Protein AF-A0A4Q0QMP3-F1 (afdb_monomer)

pLDDT: mean 73.23, std 21.19, range [32.0, 97.25]

Sequence (127 aa):
MHAQAASFTETGRHPTSVLRGQPHRRGPFGIIARPKRLTRNSDIYREDEAAQYLYQVASGAVRAYNILEDGRDQNGAFYLPGDSFGLEAGDSHISSVAAAKDTEFGLGSLANGRNASSLDVPPGTPL

Mean predicted aligned error: 15.01 Å

Radius of gyration: 24.68 Å; Cα contacts (8 Å, |Δi|>4): 212; chains: 1; bounding box: 30×49×103 Å

InterPro domains:
  IPR000595 Cyclic nucleotide-binding domain [PF00027] (36-104)
  IPR000595 Cyclic nucleotide-binding domain [cd00038] (33-105)
  IPR014710 RmlC-like jelly roll fold [G3DSA:2.60.120.10] (32-107)
  IPR018490 Cyclic nucleotide-binding domain superfamily [SSF51206] (33-105)

Organism: NCBI:txid1325107

Solvent-accessible surface area (backbone atoms only — not comparable to full-atom values): 7938 Å² total; per-residue (Å²): 142,81,90,80,85,80,86,82,88,78,91,76,81,78,79,83,76,72,82,66,77,73,77,69,60,66,46,101,77,70,54,38,45,81,67,48,76,44,51,56,72,38,70,79,50,45,52,71,38,72,46,54,43,37,33,33,30,68,37,55,31,36,30,34,33,44,73,44,98,89,70,49,78,45,78,74,49,78,42,44,60,74,38,69,48,60,83,53,96,53,69,35,30,93,43,20,33,28,21,70,30,59,23,31,29,25,43,26,71,40,83,84,64,76,87,78,71,86,78,78,71,78,88,77,83,80,133

Nearest PDB structures (foldseek):
  4i2o-assembly1_B  TM=9.542E-01  e=1.367E-09  Bradyrhizobium japonicum
  7ets-assembly1_A  TM=8.467E-01  e=4.617E-05  Gardnerella vaginalis
  2h6c-assembly1_B  TM=8.133E-01  e=2.937E-04  Desulfitobacterium dehalogenans
  2h6b-assembly1_B  TM=7.900E-01  e=1.983E-04  Desulfitobacterium hafniense
  3e6d-assembly1_A  TM=7.441E-01  e=1.499E-04  Desulfitobacterium hafniense DCB-2

Structure (mmCIF, N/CA/C/O backbone):
data_AF-A0A4Q0QMP3-F1
#
_entry.i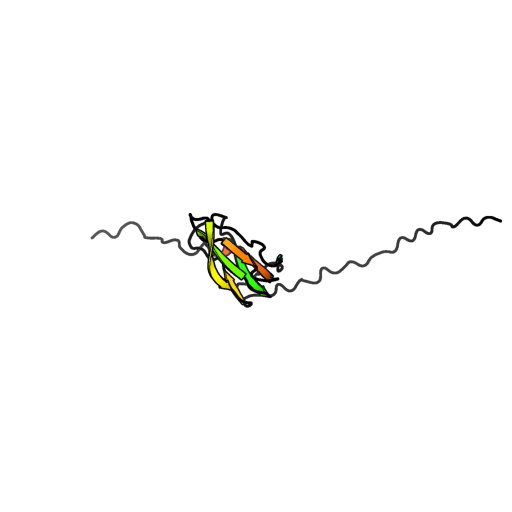d   AF-A0A4Q0QMP3-F1
#
loop_
_atom_site.group_PDB
_atom_site.id
_atom_site.type_symbol
_atom_site.label_atom_id
_atom_site.label_alt_id
_atom_site.label_comp_id
_atom_site.label_asym_id
_atom_site.label_entity_id
_atom_site.label_seq_id
_atom_site.pdbx_PDB_ins_code
_atom_site.Cartn_x
_atom_site.Cartn_y
_atom_site.Cartn_z
_atom_site.occupancy
_atom_site.B_iso_or_equiv
_atom_site.auth_seq_id
_atom_site.auth_comp_id
_atom_site.auth_asym_id
_atom_site.auth_atom_id
_atom_site.pdbx_PDB_model_num
ATOM 1 N N . MET A 1 1 ? 17.533 7.194 68.827 1.00 44.88 1 MET A N 1
ATOM 2 C CA . MET A 1 1 ? 16.272 6.982 68.087 1.00 44.88 1 MET A CA 1
ATOM 3 C C . MET A 1 1 ? 16.587 7.047 66.599 1.00 44.88 1 MET A C 1
ATOM 5 O O . MET A 1 1 ? 16.835 8.131 66.095 1.00 44.88 1 MET A O 1
ATOM 9 N N . HIS A 1 2 ? 16.692 5.901 65.929 1.00 38.38 2 HIS A N 1
ATOM 10 C CA . HIS A 1 2 ? 16.808 5.802 64.470 1.00 38.38 2 HIS A CA 1
ATOM 11 C C . HIS A 1 2 ? 16.038 4.539 64.076 1.00 38.38 2 HIS A C 1
ATOM 13 O O . HIS A 1 2 ? 16.374 3.451 64.538 1.00 38.38 2 HIS A O 1
ATOM 19 N N . ALA A 1 3 ? 14.940 4.706 63.340 1.00 38.81 3 ALA A N 1
ATOM 20 C CA . ALA A 1 3 ? 14.069 3.617 62.919 1.00 38.81 3 ALA A CA 1
ATOM 21 C C . ALA A 1 3 ? 14.635 2.971 61.648 1.00 38.81 3 ALA A C 1
ATOM 23 O O . ALA A 1 3 ? 14.908 3.660 60.667 1.00 38.81 3 ALA A O 1
ATOM 24 N N . GLN A 1 4 ? 14.807 1.652 61.682 1.00 39.44 4 GLN A N 1
ATOM 25 C CA . GLN A 1 4 ? 15.161 0.826 60.534 1.00 39.44 4 GLN A CA 1
ATOM 26 C C . GLN A 1 4 ? 13.870 0.218 59.975 1.00 39.44 4 GLN A C 1
ATOM 28 O O . GLN A 1 4 ? 13.134 -0.449 60.700 1.00 39.44 4 GLN A O 1
ATOM 33 N N . ALA A 1 5 ? 13.572 0.486 58.704 1.00 39.78 5 ALA A N 1
ATOM 34 C CA . ALA A 1 5 ? 12.452 -0.126 58.001 1.00 39.78 5 ALA A CA 1
ATOM 35 C C . ALA A 1 5 ? 12.831 -1.559 57.601 1.00 39.78 5 ALA A C 1
ATOM 37 O O . ALA A 1 5 ? 13.798 -1.771 56.869 1.00 39.78 5 ALA A O 1
ATOM 38 N N . ALA A 1 6 ? 12.083 -2.534 58.113 1.00 40.09 6 ALA A N 1
ATOM 39 C CA . ALA A 1 6 ? 12.196 -3.934 57.737 1.00 40.09 6 ALA A CA 1
ATOM 40 C C . ALA A 1 6 ? 11.494 -4.175 56.392 1.00 40.09 6 ALA A C 1
ATOM 42 O O . ALA A 1 6 ? 10.334 -3.807 56.204 1.00 40.09 6 ALA A O 1
ATOM 43 N N . SER A 1 7 ? 12.212 -4.803 55.465 1.00 36.12 7 SER A N 1
ATOM 44 C CA . SER A 1 7 ? 11.700 -5.287 54.185 1.00 36.12 7 SER A CA 1
ATOM 45 C C . SER A 1 7 ? 10.677 -6.400 54.412 1.00 36.12 7 SER A C 1
ATOM 47 O O . SER A 1 7 ? 10.986 -7.396 55.065 1.00 36.12 7 SER A O 1
ATOM 49 N N . PHE A 1 8 ? 9.477 -6.255 53.851 1.00 32.00 8 PHE A N 1
ATOM 50 C CA . PHE A 1 8 ? 8.446 -7.288 53.883 1.00 32.00 8 PHE A CA 1
ATOM 51 C C . PHE A 1 8 ? 8.415 -8.024 52.540 1.00 32.00 8 PHE A C 1
ATOM 53 O O . PHE A 1 8 ? 8.031 -7.469 51.512 1.00 32.00 8 PHE A O 1
ATOM 60 N N . THR A 1 9 ? 8.869 -9.274 52.544 1.00 40.97 9 THR A N 1
ATOM 61 C CA . THR A 1 9 ? 8.655 -10.235 51.460 1.00 40.97 9 THR A CA 1
ATOM 62 C C . THR A 1 9 ? 7.268 -10.839 51.599 1.00 40.97 9 THR A C 1
ATOM 64 O O . THR A 1 9 ? 7.039 -11.600 52.536 1.00 40.97 9 THR A O 1
ATOM 67 N N . GLU A 1 10 ? 6.378 -10.585 50.640 1.00 40.47 10 GLU A N 1
ATOM 68 C CA . GLU A 1 10 ? 5.155 -11.374 50.492 1.00 40.47 10 GLU A CA 1
ATOM 69 C C . GLU A 1 10 ? 5.062 -11.961 49.085 1.00 40.47 10 GLU A C 1
ATOM 71 O O . GLU A 1 10 ? 4.910 -11.279 48.073 1.00 40.47 10 GLU A O 1
ATOM 76 N N . THR A 1 11 ? 5.221 -13.281 49.048 1.00 47.91 11 THR A N 1
ATOM 77 C CA . THR A 1 11 ? 5.060 -14.125 47.870 1.00 47.91 11 THR A CA 1
ATOM 78 C C . THR A 1 11 ? 3.579 -14.482 47.766 1.00 47.91 11 THR A C 1
ATOM 80 O O . THR A 1 11 ? 3.113 -15.428 48.397 1.00 47.91 11 THR A O 1
ATOM 83 N N . GLY A 1 12 ? 2.825 -13.692 47.002 1.00 37.03 12 GLY A N 1
ATOM 84 C CA . GLY A 1 12 ? 1.402 -13.904 46.734 1.00 37.03 12 GLY A CA 1
ATOM 85 C C . GLY A 1 12 ? 1.177 -14.610 45.398 1.00 37.03 12 GLY A C 1
ATOM 86 O O . GLY A 1 12 ? 1.486 -14.086 44.334 1.00 37.03 12 GLY A O 1
ATOM 87 N N . ARG A 1 13 ? 0.644 -15.826 45.475 1.00 46.19 13 ARG A N 1
ATOM 88 C CA . ARG A 1 13 ? 0.285 -16.729 44.376 1.00 46.19 13 ARG A CA 1
ATOM 89 C C . ARG A 1 13 ? -0.740 -16.106 43.409 1.00 46.19 13 ARG A C 1
ATOM 91 O O . ARG A 1 13 ? -1.762 -15.620 43.865 1.00 46.19 13 ARG A O 1
ATOM 98 N N . HIS A 1 14 ? -0.458 -16.238 42.106 1.00 41.12 14 HIS A N 1
ATOM 99 C CA . HIS A 1 14 ? -1.329 -16.216 40.908 1.00 41.12 14 HIS A CA 1
ATOM 100 C C . HIS A 1 14 ? -2.469 -15.174 40.818 1.00 41.12 14 HIS A C 1
ATOM 102 O O . HIS A 1 14 ? -3.371 -15.118 41.645 1.00 41.12 14 HIS A O 1
ATOM 108 N N . PRO A 1 15 ? -2.590 -14.525 39.650 1.00 38.69 15 PRO A N 1
ATOM 109 C CA . PRO A 1 15 ? -3.565 -15.096 38.724 1.00 38.69 15 PRO A CA 1
ATOM 110 C C . PRO A 1 15 ? -2.905 -15.572 37.433 1.00 38.69 15 PRO A C 1
ATOM 112 O O . PRO A 1 15 ? -2.197 -14.842 36.743 1.00 38.69 15 PRO A O 1
ATOM 115 N N . THR A 1 16 ? -3.190 -16.825 37.089 1.00 45.47 16 THR A N 1
ATOM 116 C CA . THR A 1 16 ? -3.211 -17.314 35.715 1.00 45.47 16 THR A CA 1
ATOM 117 C C . THR A 1 16 ? -4.059 -16.347 34.896 1.00 45.47 16 THR A C 1
ATOM 119 O O . THR A 1 16 ? -5.289 -16.380 34.937 1.00 45.47 16 THR A O 1
ATOM 122 N N . SER A 1 17 ? -3.400 -15.439 34.175 1.00 40.97 17 SER A N 1
ATOM 123 C CA . SER A 1 17 ? -4.070 -14.629 33.170 1.00 40.97 17 SER A CA 1
ATOM 124 C C . SER A 1 17 ? -4.472 -15.580 32.058 1.00 40.97 17 SER A C 1
ATOM 126 O O . SER A 1 17 ? -3.664 -15.994 31.227 1.00 40.97 17 SER A O 1
ATOM 128 N N . VAL A 1 18 ? -5.724 -16.013 32.153 1.00 48.34 18 VAL A N 1
ATOM 129 C CA 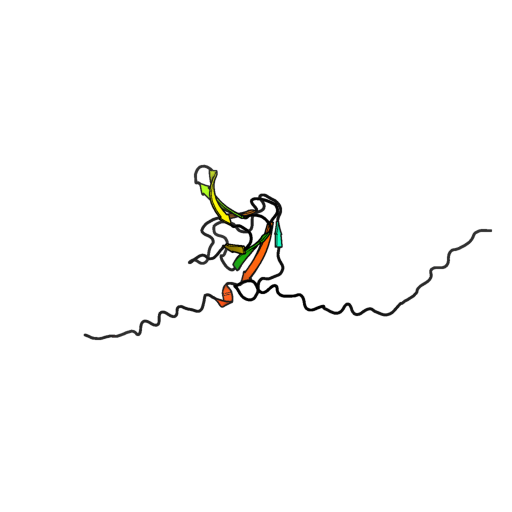. VAL A 1 18 ? -6.477 -16.732 31.142 1.00 48.34 18 VAL A CA 1
ATOM 130 C C . VAL A 1 18 ? -6.084 -16.140 29.793 1.00 48.34 18 VAL A C 1
ATOM 132 O O . VAL A 1 18 ? -6.340 -14.960 29.539 1.00 48.34 18 VAL A O 1
ATOM 135 N N . LEU A 1 19 ? -5.438 -16.950 28.947 1.00 46.06 19 LEU A N 1
ATOM 136 C CA . LEU A 1 19 ? -5.295 -16.703 27.516 1.00 46.06 19 LEU A CA 1
ATOM 137 C C . LEU A 1 19 ? -6.712 -16.656 26.946 1.00 46.06 19 LEU A C 1
ATOM 139 O O . LEU A 1 19 ? -7.253 -17.63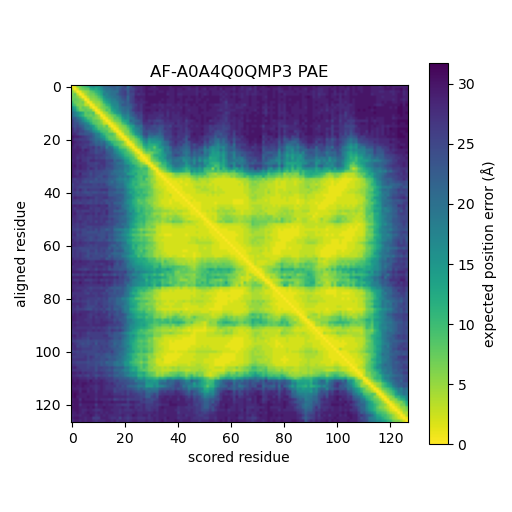2 26.434 1.00 46.06 19 LEU A O 1
ATOM 143 N N . ARG A 1 20 ? -7.349 -15.502 27.141 1.00 41.56 20 ARG A N 1
ATOM 144 C CA . ARG A 1 20 ? -8.633 -15.131 26.588 1.00 41.56 20 ARG A CA 1
ATOM 145 C C . ARG A 1 20 ? -8.439 -15.246 25.088 1.00 41.56 20 ARG A C 1
ATOM 147 O O . ARG A 1 20 ? -7.651 -14.485 24.523 1.00 41.56 20 ARG A O 1
ATOM 154 N N . GLY A 1 21 ? -9.092 -16.251 24.502 1.00 43.09 21 GLY A N 1
ATOM 155 C CA . GLY A 1 21 ? -9.104 -16.506 23.071 1.00 43.09 21 GLY A CA 1
ATOM 156 C C . GLY A 1 21 ? -9.242 -15.179 22.352 1.00 43.09 21 GLY A C 1
ATOM 157 O O . GLY A 1 21 ? -10.252 -14.486 22.486 1.00 43.09 21 GLY A O 1
ATOM 158 N N . GLN A 1 22 ? -8.161 -14.774 21.694 1.00 52.66 22 GLN A N 1
ATOM 159 C CA . GLN A 1 22 ? -8.176 -13.556 20.915 1.00 52.66 22 GLN A CA 1
ATOM 160 C C . GLN A 1 22 ? -9.188 -13.799 19.805 1.00 52.66 22 GLN A C 1
ATOM 162 O O . GLN A 1 22 ? -9.076 -14.812 19.110 1.00 52.66 22 GLN A O 1
ATOM 167 N N . PRO A 1 23 ? -10.194 -12.930 19.644 1.00 42.59 23 PRO A N 1
ATOM 168 C CA . PRO A 1 23 ? -11.088 -13.055 18.522 1.00 42.59 23 PRO A CA 1
ATOM 169 C C . PRO A 1 23 ? -10.229 -12.799 17.289 1.00 42.59 23 PRO A C 1
ATOM 171 O O . PRO A 1 23 ? -9.846 -11.662 17.013 1.00 42.59 23 PRO A O 1
ATOM 174 N N . HIS A 1 24 ? -9.893 -13.864 16.564 1.00 47.31 24 HIS A N 1
ATOM 175 C CA . HIS A 1 24 ? -9.575 -13.757 15.154 1.00 47.31 24 HIS A CA 1
ATOM 176 C C . HIS A 1 24 ? -10.772 -13.032 14.550 1.00 47.31 24 HIS A C 1
ATOM 178 O O . HIS A 1 24 ? -11.839 -13.624 14.373 1.00 47.31 24 HIS A O 1
ATOM 184 N N . ARG A 1 25 ? -10.652 -11.715 14.348 1.00 49.09 25 ARG A N 1
ATOM 185 C CA . ARG A 1 25 ? -11.640 -10.972 13.582 1.00 49.09 25 ARG A CA 1
ATOM 186 C C . ARG A 1 25 ? -11.569 -11.581 12.192 1.00 49.09 25 ARG A C 1
ATOM 188 O O . ARG A 1 25 ? -10.634 -11.315 11.445 1.00 49.09 25 ARG A O 1
ATOM 195 N N . ARG A 1 26 ? -12.499 -12.498 11.917 1.00 50.16 26 ARG A N 1
ATOM 196 C CA . ARG A 1 26 ? -12.691 -13.140 10.621 1.00 50.16 26 ARG A CA 1
ATOM 197 C C . ARG A 1 26 ? -13.013 -12.031 9.624 1.00 50.16 26 ARG A C 1
ATOM 199 O O . ARG A 1 26 ? -14.164 -11.634 9.488 1.00 50.16 26 ARG A O 1
ATOM 206 N N . GLY A 1 27 ? -11.974 -11.486 9.001 1.00 52.66 27 GLY A N 1
ATOM 207 C CA . GLY A 1 27 ? -12.106 -10.759 7.749 1.00 52.66 27 GLY A CA 1
ATOM 208 C C . GLY A 1 27 ? -12.540 -11.725 6.640 1.00 52.66 27 GLY A C 1
ATOM 209 O O . GLY A 1 27 ? -12.530 -12.944 6.850 1.00 52.66 27 GLY A O 1
ATOM 210 N N . PRO A 1 28 ? -12.892 -11.211 5.454 1.00 50.81 28 PRO A N 1
ATOM 211 C CA . PRO A 1 28 ? -13.367 -12.012 4.321 1.00 50.81 28 PRO A CA 1
ATOM 212 C C . PRO A 1 28 ? -12.411 -13.147 3.896 1.00 50.81 28 PRO A C 1
ATOM 214 O O . PRO A 1 28 ? -12.845 -14.079 3.231 1.00 50.81 28 PRO A O 1
ATOM 217 N N . PHE A 1 29 ? -11.147 -13.128 4.345 1.00 52.72 29 PHE A N 1
ATOM 218 C CA . PHE A 1 29 ? -10.118 -14.136 4.050 1.00 52.72 29 PHE A CA 1
ATOM 219 C C . PHE A 1 29 ? -9.784 -15.092 5.213 1.00 52.72 29 PHE A C 1
ATOM 221 O O . PHE A 1 29 ? -8.737 -15.733 5.227 1.00 52.72 29 PHE A O 1
ATOM 228 N N . GLY A 1 30 ? -10.665 -15.223 6.209 1.00 57.16 30 GLY A N 1
ATOM 229 C CA . GLY A 1 30 ? -10.652 -16.346 7.158 1.00 57.16 30 GLY A CA 1
ATOM 230 C C . GLY A 1 30 ? -9.610 -16.295 8.283 1.00 57.16 30 GLY A C 1
ATOM 231 O O . GLY A 1 30 ? -9.930 -16.735 9.385 1.00 57.16 30 GLY A O 1
ATOM 232 N N . ILE A 1 31 ? -8.421 -15.715 8.083 1.00 56.47 31 ILE A N 1
ATOM 233 C CA . ILE A 1 31 ? -7.429 -15.464 9.144 1.00 56.47 31 ILE A CA 1
ATOM 234 C C . ILE A 1 31 ? -6.655 -14.189 8.805 1.00 56.47 31 ILE A C 1
ATOM 236 O O . ILE A 1 31 ? -5.677 -14.217 8.067 1.00 56.47 31 ILE A O 1
ATOM 240 N N . ILE A 1 32 ? -7.079 -13.061 9.367 1.00 63.47 32 ILE A N 1
ATOM 241 C CA . ILE A 1 32 ? -6.250 -11.859 9.377 1.00 63.47 32 ILE A CA 1
ATOM 242 C C . ILE A 1 32 ? -5.498 -11.840 10.707 1.00 63.47 32 ILE A C 1
ATOM 244 O O . ILE A 1 32 ? -6.111 -11.888 11.778 1.00 63.47 32 ILE A O 1
ATOM 248 N N . ALA A 1 33 ? -4.164 -11.850 10.633 1.00 68.75 33 ALA A N 1
ATOM 249 C CA . ALA A 1 33 ? -3.291 -11.750 11.796 1.00 68.75 33 ALA A CA 1
ATOM 250 C C . ALA A 1 33 ? -3.539 -10.437 12.558 1.00 68.75 33 ALA A C 1
ATOM 252 O O . ALA A 1 33 ? -4.267 -9.552 12.105 1.00 68.75 33 ALA A O 1
ATOM 253 N N . ARG A 1 34 ? -2.931 -10.299 13.742 1.00 76.75 34 ARG A N 1
ATOM 254 C CA . ARG A 1 34 ? -3.066 -9.085 14.557 1.00 76.75 34 ARG A CA 1
ATOM 255 C C . ARG A 1 34 ? -2.788 -7.828 13.718 1.00 76.75 34 ARG A C 1
ATOM 257 O O . ARG A 1 34 ? -1.758 -7.797 13.043 1.00 76.75 34 ARG A O 1
ATOM 264 N N . PRO A 1 35 ? -3.668 -6.811 13.765 1.00 81.75 35 PRO A N 1
ATOM 265 C CA . PRO A 1 35 ? -3.480 -5.607 12.975 1.00 81.75 35 PRO A CA 1
ATOM 266 C C . PRO A 1 35 ? -2.170 -4.915 13.367 1.00 81.75 35 PRO A C 1
ATOM 268 O O . PRO A 1 35 ? -1.886 -4.717 14.551 1.00 81.75 35 PRO A O 1
ATOM 271 N N . LYS A 1 36 ? -1.367 -4.563 12.364 1.00 92.00 36 LYS A N 1
ATOM 272 C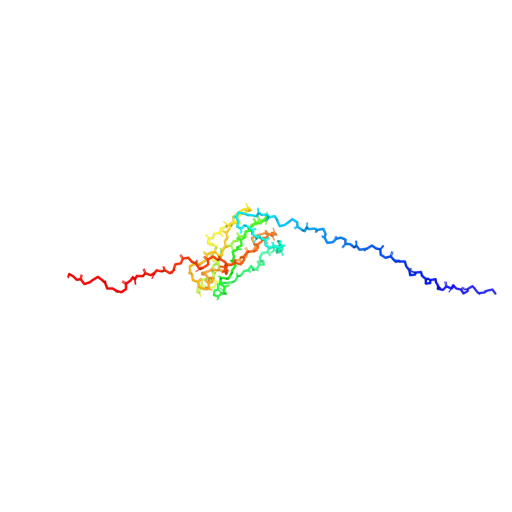 CA . LYS A 1 36 ? -0.157 -3.752 12.491 1.00 92.00 36 LYS A CA 1
ATOM 273 C C . LYS A 1 36 ? -0.538 -2.289 12.300 1.00 92.00 36 LYS A C 1
ATOM 275 O O . LYS A 1 36 ? -1.312 -1.964 11.402 1.00 92.00 36 LYS A O 1
ATOM 280 N N . ARG A 1 37 ? 0.011 -1.412 13.143 1.00 94.44 37 ARG A N 1
ATOM 281 C CA . ARG A 1 37 ? -0.185 0.040 13.068 1.00 94.44 37 ARG A CA 1
ATOM 282 C C . ARG A 1 37 ? 1.054 0.703 12.486 1.00 94.44 37 ARG A C 1
ATOM 284 O O . ARG A 1 37 ? 2.163 0.386 12.908 1.00 94.44 37 ARG A O 1
ATOM 291 N N . LEU A 1 38 ? 0.850 1.634 11.565 1.00 95.50 38 LEU A N 1
ATOM 292 C CA . LEU A 1 38 ? 1.889 2.477 10.989 1.00 95.50 38 LEU A CA 1
ATOM 293 C C . LEU A 1 38 ? 1.476 3.946 11.026 1.00 95.50 38 LEU A C 1
ATOM 295 O O . LEU A 1 38 ? 0.298 4.278 10.876 1.00 95.50 38 LEU A O 1
ATOM 299 N N . THR A 1 39 ? 2.470 4.811 11.203 1.00 97.25 39 THR A N 1
ATOM 300 C CA . THR A 1 39 ? 2.321 6.259 11.068 1.00 97.25 39 THR A CA 1
ATOM 301 C C . THR A 1 39 ? 2.279 6.664 9.600 1.00 97.25 39 THR A C 1
ATOM 303 O O . THR A 1 39 ? 2.711 5.920 8.717 1.00 97.25 39 THR A O 1
ATOM 306 N N . ARG A 1 40 ? 1.781 7.871 9.328 1.00 95.38 40 ARG A N 1
ATOM 307 C CA . ARG A 1 40 ? 1.787 8.448 7.980 1.00 95.38 40 ARG A CA 1
ATOM 308 C C . ARG A 1 40 ? 3.178 8.377 7.327 1.00 95.38 40 ARG A C 1
ATOM 310 O O . ARG A 1 40 ? 4.182 8.664 7.970 1.00 95.38 40 ARG A O 1
ATOM 317 N N . ASN A 1 41 ? 3.198 8.068 6.031 1.00 93.31 41 ASN A N 1
ATOM 318 C CA . ASN A 1 41 ? 4.369 7.915 5.163 1.00 93.31 41 ASN A CA 1
ATOM 319 C C . ASN A 1 41 ? 5.291 6.731 5.498 1.00 93.31 41 ASN A C 1
ATOM 321 O O . ASN A 1 41 ? 6.358 6.622 4.907 1.00 93.31 41 ASN A O 1
ATOM 325 N N . SER A 1 42 ? 4.909 5.839 6.415 1.00 95.75 42 SER A N 1
ATOM 326 C CA . SER A 1 42 ? 5.654 4.598 6.630 1.00 95.75 42 SER A CA 1
ATOM 327 C C . SER A 1 42 ? 5.317 3.563 5.555 1.00 95.75 42 SER A C 1
ATOM 329 O O . SER A 1 42 ? 4.138 3.320 5.280 1.00 95.75 42 SER A O 1
ATOM 331 N N . ASP A 1 43 ? 6.349 2.935 4.993 1.00 94.38 43 ASP A N 1
ATOM 332 C CA . ASP A 1 43 ? 6.208 1.849 4.023 1.00 94.38 43 ASP A CA 1
ATOM 333 C C . ASP A 1 43 ? 5.639 0.581 4.676 1.00 94.38 43 ASP A C 1
ATOM 335 O O . ASP A 1 43 ? 6.015 0.190 5.787 1.00 94.38 43 ASP A O 1
ATOM 339 N N . ILE A 1 44 ? 4.715 -0.059 3.965 1.00 93.81 44 ILE A N 1
ATOM 340 C CA . ILE A 1 44 ? 4.157 -1.374 4.286 1.00 93.81 44 ILE A CA 1
ATOM 341 C C . ILE A 1 44 ? 5.009 -2.462 3.629 1.00 93.81 44 ILE A C 1
ATOM 343 O O . ILE A 1 44 ? 5.388 -3.415 4.311 1.00 93.81 44 ILE A O 1
ATOM 347 N N . TYR A 1 45 ? 5.300 -2.284 2.341 1.00 93.38 45 TYR A N 1
ATOM 348 C CA . TYR A 1 45 ? 6.248 -3.049 1.534 1.00 93.38 45 TYR A CA 1
ATOM 349 C C . TYR A 1 45 ? 6.741 -2.167 0.384 1.00 93.38 45 TYR A C 1
ATOM 351 O O . TYR A 1 45 ? 6.110 -1.151 0.058 1.00 93.38 45 TYR A O 1
ATOM 359 N N . ARG A 1 46 ? 7.849 -2.563 -0.236 1.00 92.81 46 ARG A N 1
ATOM 360 C CA . ARG A 1 46 ? 8.404 -1.888 -1.415 1.00 92.81 46 ARG A CA 1
ATOM 361 C C . ARG A 1 46 ? 8.262 -2.716 -2.680 1.00 92.81 46 ARG A C 1
ATOM 363 O O . ARG A 1 46 ? 8.045 -3.922 -2.628 1.00 92.81 46 ARG A O 1
ATOM 370 N N . GLU A 1 47 ? 8.392 -2.030 -3.807 1.00 90.50 47 GLU A N 1
ATOM 371 C CA . GLU A 1 47 ? 8.608 -2.655 -5.107 1.00 90.50 47 GLU A CA 1
ATOM 372 C C . GLU A 1 47 ? 9.779 -3.645 -5.026 1.00 90.50 47 GLU A C 1
ATOM 374 O O . GLU A 1 47 ? 10.738 -3.423 -4.284 1.00 90.50 47 GLU A O 1
ATOM 379 N N . ASP A 1 48 ? 9.661 -4.750 -5.761 1.00 88.19 48 ASP A N 1
ATOM 380 C CA . ASP A 1 48 ? 10.618 -5.863 -5.810 1.00 88.19 48 ASP A CA 1
ATOM 381 C C . ASP A 1 48 ? 10.741 -6.692 -4.511 1.00 88.19 48 ASP A C 1
ATOM 383 O O . ASP A 1 48 ? 11.347 -7.763 -4.506 1.00 88.19 48 ASP A O 1
ATOM 387 N N . GLU A 1 49 ? 10.088 -6.295 -3.410 1.00 89.12 49 GLU A N 1
ATOM 388 C CA . GLU A 1 49 ? 9.978 -7.154 -2.225 1.00 89.12 49 GLU A CA 1
ATOM 389 C C . GLU A 1 49 ? 9.033 -8.342 -2.479 1.00 89.12 49 GLU A C 1
ATOM 391 O O . GLU A 1 49 ? 8.070 -8.262 -3.244 1.00 89.12 49 GLU A O 1
ATOM 396 N N . ALA A 1 50 ? 9.286 -9.463 -1.798 1.00 85.81 50 ALA A N 1
ATOM 397 C CA . ALA A 1 50 ? 8.546 -10.706 -2.002 1.00 85.81 50 ALA A CA 1
ATOM 398 C C . ALA A 1 50 ? 7.049 -10.587 -1.629 1.00 85.81 50 ALA A C 1
ATOM 400 O O . ALA A 1 50 ? 6.697 -10.389 -0.461 1.00 85.81 50 ALA A O 1
ATOM 401 N N . ALA A 1 51 ? 6.165 -10.837 -2.598 1.00 86.38 51 ALA A N 1
ATOM 402 C CA . ALA A 1 51 ? 4.709 -10.745 -2.486 1.00 86.38 51 ALA A CA 1
ATOM 403 C C . ALA A 1 51 ? 4.093 -11.992 -1.822 1.00 86.38 51 ALA A C 1
ATOM 405 O O . ALA A 1 51 ? 3.413 -12.812 -2.449 1.00 86.38 51 ALA A O 1
ATOM 406 N N . GLN A 1 52 ? 4.354 -12.168 -0.524 1.00 83.88 52 GLN A N 1
ATOM 407 C CA . GLN A 1 52 ? 3.976 -13.367 0.247 1.00 83.88 52 GLN A CA 1
ATOM 408 C C . GLN A 1 52 ? 2.700 -13.212 1.091 1.00 83.88 52 GLN A C 1
ATOM 410 O O . GLN A 1 52 ? 2.217 -14.190 1.677 1.00 83.88 52 GLN A O 1
ATOM 415 N N . TYR A 1 53 ? 2.150 -12.002 1.172 1.00 85.69 53 TYR A N 1
ATOM 416 C CA . TYR A 1 53 ? 1.052 -11.671 2.075 1.00 85.69 53 TYR A CA 1
ATOM 417 C C . TYR A 1 53 ? -0.044 -10.887 1.368 1.00 85.69 53 TYR A C 1
ATOM 419 O O . TYR A 1 53 ? 0.224 -10.057 0.507 1.00 85.69 53 TYR A O 1
ATOM 427 N N . LEU A 1 54 ? -1.281 -11.141 1.784 1.00 88.38 54 LEU A N 1
ATOM 428 C CA . LEU A 1 54 ? -2.448 -10.359 1.414 1.00 88.38 54 LEU A CA 1
ATOM 429 C C . LEU A 1 54 ? -2.787 -9.448 2.586 1.00 88.38 54 LEU A C 1
ATOM 431 O O . LEU A 1 54 ? -2.879 -9.901 3.731 1.00 88.38 54 LEU A O 1
ATOM 435 N N . TYR A 1 55 ? -2.960 -8.166 2.305 1.00 90.75 55 TYR A N 1
ATOM 436 C CA . TYR A 1 55 ? -3.180 -7.149 3.320 1.00 90.75 55 TYR A CA 1
ATOM 437 C C . TYR A 1 55 ? -4.615 -6.646 3.242 1.00 90.75 55 TYR A C 1
ATOM 439 O O . TYR A 1 55 ? -5.164 -6.537 2.151 1.00 90.75 55 TYR A O 1
ATOM 447 N N . GLN A 1 56 ? -5.213 -6.308 4.385 1.00 91.94 56 GLN A N 1
ATOM 448 C CA . GLN A 1 56 ? -6.509 -5.627 4.435 1.00 91.94 56 GLN A CA 1
ATOM 449 C C . GLN A 1 56 ? -6.428 -4.416 5.355 1.00 91.94 56 GLN A C 1
ATOM 451 O O . GLN A 1 56 ? -5.970 -4.526 6.496 1.00 91.94 56 GLN A O 1
ATOM 456 N N . VAL A 1 57 ? -6.905 -3.265 4.887 1.00 92.50 57 VAL A N 1
ATOM 457 C CA . VAL A 1 57 ? -6.956 -2.046 5.698 1.00 92.50 57 VAL A CA 1
ATOM 458 C C . VAL A 1 57 ? -8.042 -2.199 6.765 1.00 92.50 57 VAL A C 1
ATOM 460 O O . VAL A 1 57 ? -9.203 -2.452 6.457 1.00 92.50 57 VAL A O 1
ATOM 463 N N . ALA A 1 58 ? -7.680 -2.029 8.033 1.00 91.25 58 ALA A N 1
ATOM 464 C CA . ALA A 1 58 ? -8.612 -2.059 9.159 1.00 91.25 58 ALA A CA 1
ATOM 465 C C . ALA A 1 58 ? -9.096 -0.649 9.534 1.00 91.25 58 ALA A C 1
ATOM 467 O O . ALA A 1 58 ? -10.267 -0.453 9.853 1.00 91.25 58 ALA A O 1
ATOM 468 N N . SER A 1 59 ? -8.199 0.336 9.490 1.00 92.69 59 SER A N 1
ATOM 469 C CA . SER A 1 59 ? -8.482 1.756 9.716 1.00 92.69 59 SER A CA 1
ATOM 470 C C . SER A 1 59 ? -7.416 2.597 9.007 1.00 92.69 59 SER A C 1
ATOM 472 O O . SER A 1 59 ? -6.334 2.098 8.707 1.00 92.69 59 SER A O 1
ATOM 474 N N . GLY A 1 60 ? -7.688 3.873 8.733 1.00 95.25 60 GLY A N 1
ATOM 475 C CA . GLY A 1 60 ? -6.709 4.734 8.068 1.00 95.25 60 GLY A CA 1
ATOM 476 C C . GLY A 1 60 ? -6.916 4.840 6.558 1.00 95.25 60 GLY A C 1
ATOM 477 O O . GLY A 1 60 ? -8.054 4.959 6.102 1.00 95.25 60 GLY A O 1
ATOM 478 N N . ALA A 1 61 ? -5.813 4.918 5.813 1.00 95.94 61 ALA A N 1
ATOM 479 C CA . ALA A 1 61 ? -5.777 4.874 4.351 1.00 95.94 61 ALA A CA 1
ATOM 480 C C . ALA A 1 61 ? -4.357 4.534 3.878 1.00 95.94 61 ALA A C 1
ATOM 482 O O . ALA A 1 61 ? -3.375 5.061 4.407 1.00 95.94 61 ALA A O 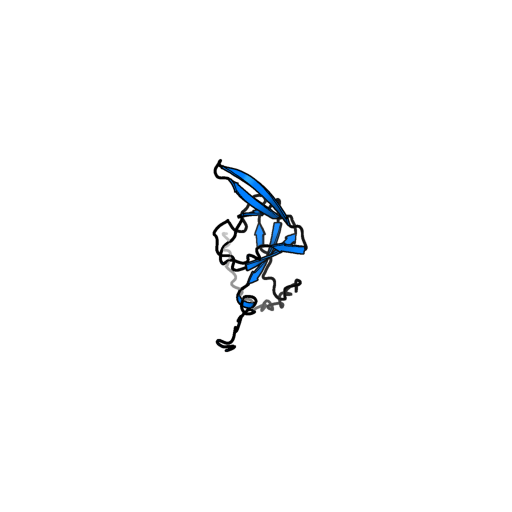1
ATOM 483 N N . VAL A 1 62 ? -4.256 3.703 2.848 1.00 95.75 62 VAL A N 1
ATOM 484 C CA . VAL A 1 62 ? -2.996 3.246 2.249 1.00 95.75 62 VAL A CA 1
ATOM 485 C C . VAL A 1 62 ? -2.899 3.763 0.816 1.00 95.75 62 VAL A C 1
ATOM 487 O O . VAL A 1 62 ? -3.927 3.936 0.166 1.00 95.75 62 VAL A O 1
ATOM 490 N N . ARG A 1 63 ? -1.685 4.019 0.317 1.00 94.94 63 ARG A N 1
ATOM 491 C CA . ARG A 1 63 ? -1.439 4.388 -1.082 1.00 94.94 63 ARG A CA 1
ATOM 492 C C . ARG A 1 63 ? -0.385 3.490 -1.721 1.00 94.94 63 ARG A C 1
ATOM 494 O O . ARG A 1 63 ? 0.648 3.243 -1.103 1.00 94.94 63 ARG A O 1
ATOM 501 N N . ALA A 1 64 ? -0.637 3.063 -2.951 1.00 94.06 64 ALA A N 1
ATOM 502 C CA . ALA A 1 64 ? 0.388 2.511 -3.826 1.00 94.06 64 ALA A CA 1
ATOM 503 C C . ALA A 1 64 ? 1.111 3.642 -4.558 1.00 94.06 64 ALA A C 1
ATOM 505 O O . ALA A 1 64 ? 0.478 4.625 -4.960 1.00 94.06 64 ALA A O 1
ATOM 506 N N . TYR A 1 65 ? 2.421 3.511 -4.718 1.00 93.19 65 TYR A N 1
ATOM 507 C CA . TYR A 1 65 ? 3.257 4.462 -5.428 1.00 93.19 65 TYR A CA 1
ATOM 508 C C . TYR A 1 65 ? 4.463 3.768 -6.064 1.00 93.19 65 TYR A C 1
ATOM 510 O O . TYR A 1 65 ? 4.980 2.794 -5.519 1.00 93.19 65 TYR A O 1
ATOM 518 N N . ASN A 1 66 ? 4.928 4.323 -7.181 1.00 90.19 66 ASN A N 1
ATOM 519 C CA . ASN A 1 66 ? 6.181 3.928 -7.822 1.00 90.19 66 ASN A CA 1
ATOM 520 C C . ASN A 1 66 ? 7.095 5.148 -7.893 1.00 90.19 66 ASN A C 1
ATOM 522 O O . ASN A 1 66 ? 6.615 6.275 -8.070 1.00 90.19 66 ASN A O 1
ATOM 526 N N . ILE A 1 67 ? 8.398 4.914 -7.764 1.00 87.00 67 ILE A N 1
ATOM 527 C CA . ILE A 1 67 ? 9.407 5.936 -8.033 1.00 87.00 67 ILE A CA 1
ATOM 528 C C . ILE A 1 67 ? 9.763 5.822 -9.511 1.00 87.00 67 ILE A C 1
ATOM 530 O O . ILE A 1 67 ? 10.198 4.771 -9.975 1.00 87.00 67 ILE A O 1
ATOM 534 N N . LEU A 1 68 ? 9.528 6.891 -10.263 1.00 82.50 68 LEU A N 1
ATOM 535 C CA . LEU A 1 68 ? 9.894 6.959 -11.673 1.00 82.50 68 LEU A CA 1
ATOM 536 C C . LEU A 1 68 ? 11.418 7.086 -11.818 1.00 82.50 68 LEU A C 1
ATOM 538 O O . LEU A 1 68 ? 12.106 7.517 -10.895 1.00 82.50 68 LEU A O 1
ATOM 542 N N . GLU A 1 69 ? 11.953 6.785 -13.003 1.00 82.44 69 GLU A N 1
ATOM 543 C CA . GLU A 1 69 ? 13.397 6.897 -13.294 1.00 82.44 69 GLU A CA 1
ATOM 544 C C . GLU A 1 69 ? 13.961 8.311 -13.054 1.00 82.44 69 GLU A C 1
ATOM 546 O O . GLU A 1 69 ? 15.150 8.483 -12.798 1.00 82.44 69 GLU A O 1
ATOM 551 N N . ASP A 1 70 ? 13.102 9.333 -13.099 1.00 86.62 70 ASP A N 1
ATOM 552 C CA . ASP A 1 70 ? 13.446 10.726 -12.802 1.00 86.62 70 ASP A CA 1
ATOM 553 C C . ASP A 1 70 ? 13.411 11.083 -11.300 1.00 86.62 70 ASP A C 1
ATOM 555 O O . ASP A 1 70 ? 13.623 12.239 -10.929 1.00 86.62 70 ASP A O 1
ATOM 559 N N . GLY A 1 71 ? 13.151 10.101 -10.433 1.00 83.75 71 GLY A N 1
ATOM 560 C CA . GLY A 1 71 ? 13.113 10.239 -8.979 1.00 83.75 71 GLY A CA 1
ATOM 561 C C . GLY A 1 71 ? 11.805 10.800 -8.419 1.00 83.75 71 GLY A C 1
ATOM 562 O O . GLY A 1 71 ? 11.739 11.090 -7.225 1.00 83.75 71 GLY A O 1
ATOM 563 N N . ARG A 1 72 ? 10.765 10.991 -9.241 1.00 86.31 72 ARG A N 1
ATOM 564 C CA . ARG A 1 72 ? 9.454 11.453 -8.765 1.00 86.31 72 ARG A CA 1
ATOM 565 C C . ARG A 1 72 ? 8.584 10.290 -8.304 1.00 86.31 72 ARG A C 1
ATOM 567 O O . ARG A 1 72 ? 8.480 9.272 -8.983 1.00 86.31 72 ARG A O 1
ATOM 574 N N . ASP A 1 73 ? 7.859 10.509 -7.213 1.00 83.62 73 ASP A N 1
ATOM 575 C CA . ASP A 1 73 ? 6.850 9.570 -6.727 1.00 83.62 73 ASP A CA 1
ATOM 576 C C . ASP A 1 73 ? 5.524 9.784 -7.466 1.00 83.62 73 ASP A C 1
ATOM 578 O O . ASP A 1 73 ? 4.918 10.861 -7.388 1.00 83.62 73 ASP A O 1
ATOM 582 N N . GLN A 1 74 ? 5.021 8.750 -8.136 1.00 84.31 74 GLN A N 1
ATOM 583 C CA . GLN A 1 74 ? 3.674 8.756 -8.700 1.00 84.31 74 GLN A CA 1
ATOM 584 C C . GLN A 1 74 ? 2.746 7.900 -7.836 1.00 84.31 74 GLN A C 1
ATOM 586 O O . GLN A 1 74 ? 2.958 6.701 -7.686 1.00 84.31 74 GLN A O 1
ATOM 591 N N . ASN A 1 75 ? 1.694 8.508 -7.274 1.00 84.00 75 ASN A N 1
ATOM 592 C CA . ASN A 1 75 ? 0.659 7.752 -6.563 1.00 84.00 75 ASN A CA 1
ATOM 593 C C . ASN A 1 75 ? -0.212 7.008 -7.586 1.00 84.00 75 ASN A C 1
ATOM 595 O O . ASN A 1 75 ? -0.811 7.646 -8.452 1.00 84.00 75 ASN A O 1
ATOM 599 N N . GLY A 1 76 ? -0.303 5.685 -7.457 1.00 81.25 76 GLY A N 1
ATOM 600 C CA . GLY A 1 76 ? -1.094 4.831 -8.343 1.00 81.25 76 GLY A CA 1
ATOM 601 C C . GLY A 1 76 ? -2.532 4.633 -7.861 1.00 81.25 76 GLY A C 1
ATOM 602 O O . GLY A 1 76 ? -3.478 4.897 -8.597 1.00 81.25 76 GLY A O 1
ATOM 603 N N . ALA A 1 77 ? -2.712 4.192 -6.614 1.00 89.81 77 ALA A N 1
ATOM 604 C CA . ALA A 1 77 ? -4.025 3.847 -6.064 1.00 89.81 77 ALA A CA 1
ATOM 605 C C . ALA A 1 77 ? -4.112 4.141 -4.562 1.00 89.81 77 ALA A C 1
ATOM 607 O O . ALA A 1 77 ? -3.094 4.172 -3.871 1.00 89.81 77 ALA A O 1
ATOM 608 N N . PHE A 1 78 ? -5.333 4.317 -4.053 1.00 94.44 78 PHE A N 1
ATOM 609 C CA . PHE A 1 78 ? -5.619 4.421 -2.622 1.00 94.44 78 PHE A CA 1
ATOM 610 C C . PHE A 1 78 ? -6.505 3.261 -2.172 1.00 94.44 78 PHE A C 1
ATOM 612 O O . PHE A 1 78 ? -7.458 2.917 -2.865 1.00 94.44 78 PHE A O 1
ATOM 619 N N . TYR A 1 79 ? -6.217 2.721 -0.989 1.00 94.44 79 TYR A N 1
ATOM 620 C CA . TYR A 1 79 ? -6.997 1.670 -0.338 1.00 94.44 79 TYR A CA 1
ATOM 621 C C . TYR A 1 79 ? -7.565 2.189 0.988 1.00 94.44 79 TYR A C 1
ATOM 623 O O . TYR A 1 79 ? -6.850 2.784 1.807 1.00 94.44 79 TYR A O 1
ATOM 631 N N . LEU A 1 80 ? -8.860 1.972 1.195 1.00 95.12 80 LEU A N 1
ATOM 632 C CA . LEU A 1 80 ? -9.652 2.422 2.336 1.00 95.12 80 LEU A CA 1
ATOM 633 C C . LEU A 1 80 ? -9.988 1.254 3.277 1.00 95.12 80 LEU A C 1
ATOM 635 O O . LEU A 1 80 ? -9.778 0.097 2.922 1.00 95.12 80 LEU A O 1
ATOM 639 N N . PRO A 1 81 ? -10.496 1.517 4.499 1.00 94.12 81 PRO A N 1
ATOM 640 C CA . PRO A 1 81 ? -10.867 0.456 5.432 1.00 94.12 81 PRO A CA 1
ATOM 641 C C . PRO A 1 81 ? -11.823 -0.572 4.810 1.00 94.12 81 PRO A C 1
ATOM 643 O O . PRO A 1 81 ? -12.900 -0.218 4.341 1.00 94.12 81 PRO A O 1
ATOM 646 N N . GLY A 1 82 ? -11.428 -1.844 4.845 1.00 88.81 82 GLY A N 1
ATOM 647 C CA . GLY A 1 82 ? -12.113 -2.959 4.189 1.00 88.81 82 GLY A CA 1
ATOM 648 C C . GLY A 1 82 ? -11.451 -3.412 2.884 1.00 88.81 82 GLY A C 1
ATOM 649 O O . GLY A 1 82 ? -11.564 -4.592 2.544 1.00 88.81 82 GLY A O 1
ATOM 650 N N . ASP A 1 83 ? -10.701 -2.541 2.209 1.00 91.56 83 ASP A N 1
ATOM 651 C CA . ASP A 1 83 ? -10.021 -2.880 0.960 1.00 91.56 83 ASP A CA 1
ATOM 652 C C . ASP A 1 83 ? -8.826 -3.795 1.209 1.00 91.56 83 ASP A C 1
ATOM 654 O O . ASP A 1 83 ? -8.145 -3.713 2.239 1.00 91.56 83 ASP A O 1
ATOM 658 N N . SER A 1 84 ? -8.577 -4.669 0.236 1.00 89.81 84 SER A N 1
ATOM 659 C CA . SER A 1 84 ? -7.456 -5.605 0.250 1.00 89.81 84 SER A CA 1
ATOM 660 C C . SER A 1 84 ? -6.446 -5.276 -0.844 1.00 89.81 84 SER A C 1
ATOM 662 O O . SER A 1 84 ? -6.834 -4.853 -1.929 1.00 89.81 84 SER A O 1
ATOM 664 N N . PHE A 1 85 ? -5.160 -5.465 -0.554 1.00 90.38 85 PHE A N 1
ATOM 665 C CA . PHE A 1 85 ? -4.050 -5.121 -1.447 1.00 90.38 85 PHE A CA 1
ATOM 666 C C . PHE A 1 85 ? -2.869 -6.093 -1.293 1.00 90.38 85 PHE A C 1
ATOM 668 O O . PHE A 1 85 ? -2.838 -6.903 -0.362 1.00 90.38 85 PHE A O 1
ATOM 675 N N . GLY A 1 86 ? -1.892 -6.009 -2.206 1.00 87.62 86 GLY A N 1
ATOM 676 C CA . GLY A 1 86 ? -0.723 -6.902 -2.252 1.00 87.62 86 GLY A CA 1
ATOM 677 C C . GLY A 1 86 ? -0.992 -8.269 -2.889 1.00 87.62 86 GLY A C 1
ATOM 678 O O . GLY A 1 86 ? -0.222 -9.202 -2.674 1.00 87.62 86 GLY A O 1
ATOM 679 N N . LEU A 1 87 ? -2.085 -8.398 -3.649 1.00 84.19 87 LEU A N 1
ATOM 680 C CA . LEU A 1 87 ? -2.347 -9.575 -4.471 1.00 84.19 87 LEU A CA 1
ATOM 681 C C . LEU A 1 87 ? -1.685 -9.381 -5.837 1.00 84.19 87 LEU A C 1
ATOM 683 O O . LEU A 1 87 ? -2.266 -8.780 -6.735 1.00 84.19 87 LEU A O 1
ATOM 687 N N . GLU A 1 88 ? -0.479 -9.914 -5.969 1.00 8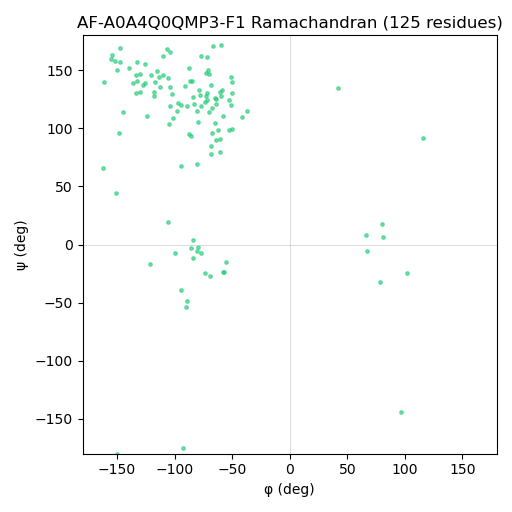1.06 88 GLU A N 1
ATOM 688 C CA . GLU A 1 88 ? 0.305 -9.845 -7.199 1.00 81.06 88 GLU A CA 1
ATOM 689 C C . GLU A 1 88 ? 0.314 -11.205 -7.901 1.00 81.06 88 GLU A C 1
ATOM 691 O O . GLU A 1 88 ? 0.362 -12.254 -7.251 1.00 8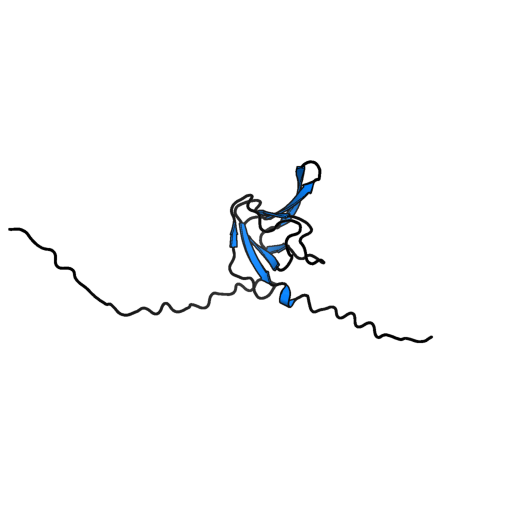1.06 88 GLU A O 1
ATOM 696 N N . ALA A 1 89 ? 0.285 -11.195 -9.236 1.00 73.31 89 ALA A N 1
ATOM 697 C CA . ALA A 1 89 ? 0.385 -12.420 -10.031 1.00 73.31 89 ALA A CA 1
ATOM 698 C C . ALA A 1 89 ? 1.788 -13.056 -9.955 1.00 73.31 89 ALA A C 1
ATOM 700 O O . ALA A 1 89 ? 1.918 -14.267 -10.113 1.00 73.31 89 ALA A O 1
ATOM 701 N N . GLY A 1 90 ? 2.821 -12.243 -9.710 1.00 78.00 90 GLY A N 1
ATOM 702 C CA . GLY A 1 90 ? 4.209 -12.681 -9.564 1.00 78.00 90 GLY A CA 1
ATOM 703 C C . GLY A 1 90 ? 4.626 -12.962 -8.117 1.00 78.00 90 GLY A C 1
ATOM 704 O O . GLY A 1 90 ? 3.824 -12.889 -7.181 1.00 78.00 90 GLY A O 1
ATOM 705 N N . ASP A 1 91 ? 5.912 -13.267 -7.949 1.00 83.62 91 ASP A N 1
ATOM 706 C CA . ASP A 1 91 ? 6.544 -13.502 -6.645 1.00 83.62 91 ASP A CA 1
ATOM 707 C C . ASP A 1 91 ? 6.982 -12.208 -5.936 1.00 83.62 91 ASP A C 1
ATOM 709 O O . ASP A 1 91 ? 7.271 -12.243 -4.739 1.00 83.62 91 ASP A O 1
ATOM 713 N N . SER A 1 92 ? 6.973 -11.070 -6.640 1.00 88.12 92 SER A N 1
ATOM 714 C CA . SER A 1 92 ? 7.425 -9.759 -6.150 1.00 88.12 92 SER A CA 1
ATOM 715 C C . SER A 1 92 ? 6.352 -8.679 -6.316 1.00 88.12 92 SER A C 1
ATOM 717 O O . SER A 1 92 ? 5.484 -8.777 -7.186 1.00 88.12 92 SER A O 1
ATOM 719 N N . HIS A 1 93 ? 6.422 -7.631 -5.495 1.00 88.69 93 HIS A N 1
ATOM 720 C CA . HIS A 1 93 ? 5.550 -6.464 -5.597 1.00 88.69 93 HIS A CA 1
ATOM 721 C C . HIS A 1 93 ? 5.900 -5.583 -6.806 1.00 88.69 93 HIS A C 1
ATOM 723 O O . HIS A 1 93 ? 7.040 -5.154 -6.952 1.00 88.69 93 HIS A O 1
ATOM 729 N N . ILE A 1 94 ? 4.902 -5.262 -7.641 1.00 88.69 94 ILE A N 1
ATOM 730 C CA . ILE A 1 94 ? 5.052 -4.374 -8.818 1.00 88.69 94 ILE A CA 1
ATOM 731 C C . ILE A 1 94 ? 5.025 -2.878 -8.467 1.00 88.69 94 ILE A C 1
ATOM 733 O O . ILE A 1 94 ? 5.124 -2.022 -9.344 1.00 88.69 94 ILE A O 1
ATOM 737 N N . SER A 1 95 ? 4.752 -2.566 -7.200 1.00 89.38 95 SER A N 1
ATOM 738 C CA . SER A 1 95 ? 4.659 -1.206 -6.686 1.00 89.38 95 SER A CA 1
ATOM 739 C C . SER A 1 95 ? 5.014 -1.163 -5.209 1.00 89.38 95 SER A C 1
ATOM 741 O O . SER A 1 95 ? 4.906 -2.168 -4.505 1.00 89.38 95 SER A O 1
ATOM 743 N N . SER A 1 96 ? 5.411 0.011 -4.728 1.00 93.56 96 SER A N 1
ATOM 744 C CA . SER A 1 96 ? 5.586 0.251 -3.297 1.00 93.56 96 SER A CA 1
ATOM 745 C C . SER A 1 96 ? 4.273 0.693 -2.670 1.00 93.56 96 SER A C 1
ATOM 747 O O . SER A 1 96 ? 3.422 1.308 -3.313 1.00 93.56 96 SER A O 1
ATOM 749 N N . VAL A 1 97 ? 4.096 0.413 -1.383 1.00 95.38 97 VAL A N 1
ATOM 750 C CA . VAL A 1 97 ? 2.883 0.790 -0.663 1.00 95.38 97 VAL A CA 1
ATOM 751 C C . VAL A 1 97 ? 3.229 1.431 0.668 1.00 95.38 97 VAL A C 1
ATOM 753 O O . VAL A 1 97 ? 3.969 0.869 1.467 1.00 95.38 97 VAL A O 1
ATOM 756 N N . ALA A 1 98 ? 2.625 2.588 0.946 1.00 95.19 98 ALA A N 1
ATOM 757 C CA . ALA A 1 98 ? 2.824 3.330 2.186 1.00 95.19 98 ALA A CA 1
ATOM 758 C C . ALA A 1 98 ? 1.507 3.788 2.819 1.00 95.19 98 ALA A C 1
ATOM 760 O O . ALA A 1 98 ? 0.480 3.975 2.161 1.00 95.19 98 ALA A O 1
ATOM 761 N N . ALA A 1 99 ? 1.548 4.027 4.125 1.00 96.50 99 ALA A N 1
ATOM 762 C CA . ALA A 1 99 ? 0.439 4.607 4.867 1.00 96.50 99 ALA A CA 1
ATOM 763 C C . ALA A 1 99 ? 0.214 6.075 4.448 1.00 96.50 99 ALA A C 1
ATOM 765 O O . ALA A 1 99 ? 1.072 6.933 4.653 1.00 96.50 99 ALA A O 1
ATOM 766 N N . ALA A 1 100 ? -0.953 6.405 3.891 1.00 94.56 100 ALA A N 1
ATOM 767 C CA . ALA A 1 100 ? -1.292 7.781 3.506 1.00 94.56 100 ALA A CA 1
ATOM 768 C C . ALA A 1 100 ? -1.608 8.675 4.726 1.00 94.56 100 ALA A C 1
ATOM 770 O O . ALA A 1 100 ? -1.451 9.899 4.676 1.00 94.56 100 ALA A O 1
ATOM 771 N N . LYS A 1 101 ? -2.035 8.047 5.829 1.00 95.44 101 LYS A N 1
ATOM 772 C CA . LYS A 1 101 ? -2.226 8.604 7.180 1.00 95.44 101 LYS A CA 1
ATOM 773 C C . LYS A 1 101 ? -1.993 7.506 8.224 1.00 95.44 101 LYS A C 1
ATOM 775 O O . LYS A 1 101 ? -1.729 6.372 7.830 1.00 95.44 101 LYS A O 1
ATOM 780 N N . ASP A 1 102 ? -2.120 7.801 9.517 1.00 96.88 102 ASP A N 1
ATOM 781 C CA . ASP A 1 102 ? -2.087 6.765 10.559 1.00 96.88 102 ASP A CA 1
ATOM 782 C C . ASP A 1 102 ? -3.059 5.629 10.227 1.00 96.88 102 ASP A C 1
ATOM 784 O O . ASP A 1 102 ? -4.259 5.847 10.031 1.00 96.88 102 ASP A O 1
ATOM 788 N N . THR A 1 103 ? -2.507 4.427 10.084 1.00 95.50 103 THR A N 1
ATOM 789 C CA . THR A 1 103 ? -3.190 3.297 9.456 1.00 95.50 103 THR A CA 1
ATOM 790 C C . THR A 1 103 ? -2.974 2.028 10.248 1.00 95.50 103 THR A C 1
ATOM 792 O O . THR A 1 103 ? -1.869 1.735 10.703 1.00 95.50 103 THR A O 1
ATOM 795 N N . GLU A 1 104 ? -4.043 1.249 10.368 1.00 94.50 104 GLU A N 1
ATOM 796 C CA . GLU A 1 104 ? -3.986 -0.134 10.809 1.00 94.50 104 GLU A CA 1
ATOM 797 C C . GLU A 1 104 ? -4.370 -1.043 9.660 1.00 94.50 104 GLU A C 1
ATOM 799 O O . GLU A 1 104 ? -5.369 -0.816 8.978 1.00 94.50 104 GLU A O 1
ATOM 804 N N . PHE A 1 105 ? -3.615 -2.113 9.482 1.00 91.81 105 PHE A N 1
ATOM 805 C CA . PHE A 1 105 ? -3.924 -3.147 8.511 1.00 91.81 105 PHE A CA 1
ATOM 806 C C . PHE A 1 105 ? -3.627 -4.508 9.111 1.00 91.81 105 PHE A C 1
ATOM 808 O O . PHE A 1 105 ? -2.770 -4.652 9.980 1.00 91.81 105 PHE A O 1
ATOM 815 N N . GLY A 1 106 ? -4.340 -5.519 8.649 1.00 90.12 106 GLY A N 1
ATOM 816 C CA . GLY A 1 106 ? -4.003 -6.897 8.943 1.00 90.12 106 GLY A CA 1
ATOM 817 C C . GLY A 1 106 ? -3.345 -7.576 7.749 1.00 90.12 106 GLY A C 1
ATOM 818 O O . GLY A 1 106 ? -3.379 -7.059 6.634 1.00 90.12 106 GLY A O 1
ATOM 819 N N . LEU A 1 107 ? -2.738 -8.730 8.002 1.00 87.81 107 LEU A N 1
ATOM 820 C CA . LEU A 1 107 ? -2.031 -9.527 7.004 1.00 87.81 107 LEU A CA 1
ATOM 821 C C . LEU A 1 107 ? -2.457 -10.995 7.095 1.00 87.81 107 LEU A C 1
ATOM 823 O O . LEU A 1 107 ? -2.668 -11.521 8.191 1.00 87.81 107 LEU A O 1
ATOM 827 N N . GLY A 1 108 ? -2.608 -11.636 5.943 1.00 84.00 108 GLY A N 1
ATOM 828 C CA . GLY A 1 108 ? -2.863 -13.064 5.780 1.00 84.00 108 GLY A CA 1
ATOM 829 C C . GLY A 1 108 ? -1.809 -13.667 4.854 1.00 84.00 108 GLY A C 1
ATOM 830 O O . GLY A 1 108 ? -1.416 -13.041 3.875 1.00 84.00 108 GLY A O 1
ATOM 831 N N . SER A 1 109 ? -1.306 -14.862 5.167 1.00 77.62 109 SER A N 1
ATOM 832 C CA . SER A 1 109 ? -0.314 -15.528 4.312 1.00 77.62 109 SER A CA 1
ATOM 833 C C . SER A 1 109 ? -0.960 -16.026 3.018 1.00 77.62 109 SER A C 1
ATOM 835 O O . SER A 1 109 ? -1.973 -16.725 3.062 1.00 77.62 109 SER A O 1
ATOM 837 N N . LEU A 1 110 ? -0.345 -15.713 1.873 1.00 71.44 110 LEU A N 1
ATOM 838 C CA . LEU A 1 110 ? -0.767 -16.206 0.555 1.00 71.44 110 LEU A CA 1
ATOM 839 C C . LEU A 1 110 ? -0.344 -17.665 0.297 1.00 71.44 110 LEU A C 1
ATOM 841 O O . LEU A 1 110 ? -0.787 -18.261 -0.685 1.00 71.44 110 LEU A O 1
ATOM 845 N N . ALA A 1 111 ? 0.456 -18.273 1.185 1.00 63.03 111 ALA A N 1
ATOM 846 C CA . ALA A 1 111 ? 0.908 -19.665 1.066 1.00 63.03 111 ALA A CA 1
ATOM 847 C C . ALA A 1 111 ? -0.252 -20.679 1.003 1.00 63.03 111 ALA A C 1
ATOM 849 O O . ALA A 1 111 ? -0.104 -21.748 0.420 1.00 63.03 111 ALA A O 1
ATOM 850 N N . ASN A 1 112 ? -1.429 -20.323 1.530 1.00 49.66 112 ASN A N 1
ATOM 851 C CA . ASN A 1 112 ? -2.633 -21.156 1.461 1.00 49.66 112 ASN A CA 1
ATOM 852 C C . ASN A 1 112 ? -3.462 -20.973 0.170 1.00 49.66 112 ASN A C 1
ATOM 854 O O . ASN A 1 112 ? -4.464 -21.665 0.017 1.00 49.66 112 ASN A O 1
ATOM 858 N N . GLY A 1 113 ? -3.090 -20.059 -0.740 1.00 51.38 113 GLY A N 1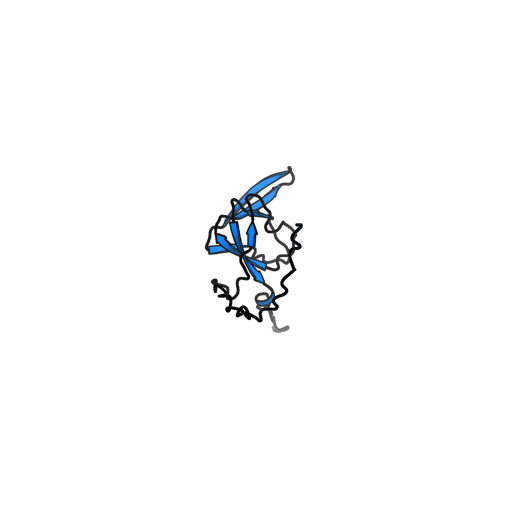
ATOM 859 C CA . GLY A 1 113 ? -3.901 -19.690 -1.914 1.00 51.38 113 GLY A CA 1
ATOM 860 C C . GLY A 1 113 ? -3.248 -19.887 -3.289 1.00 51.38 113 GLY A C 1
ATOM 861 O O . GLY A 1 113 ? -3.966 -19.928 -4.281 1.00 51.38 113 GLY A O 1
ATOM 862 N N . ARG A 1 114 ? -1.916 -20.048 -3.379 1.00 56.91 114 ARG A N 1
ATOM 863 C CA . ARG A 1 114 ? -1.205 -20.264 -4.664 1.00 56.91 114 ARG A CA 1
ATOM 864 C C . ARG A 1 114 ? -1.275 -21.708 -5.203 1.00 56.91 114 ARG A C 1
ATOM 866 O O . ARG A 1 114 ? -0.792 -21.968 -6.299 1.00 56.91 114 ARG A O 1
ATOM 873 N N . ASN A 1 115 ? -1.904 -22.645 -4.488 1.00 46.44 115 ASN A N 1
ATOM 874 C CA . ASN A 1 115 ? -2.153 -24.010 -4.976 1.00 46.44 115 ASN A CA 1
ATOM 875 C C . ASN A 1 115 ? -3.552 -24.135 -5.609 1.00 46.44 115 ASN A C 1
ATOM 877 O O . ASN A 1 115 ? -4.438 -24.779 -5.052 1.00 46.44 115 ASN A O 1
ATOM 881 N N . ALA A 1 116 ? -3.772 -23.475 -6.746 1.00 48.03 116 ALA A N 1
ATOM 882 C CA . ALA A 1 116 ? -4.989 -23.663 -7.538 1.00 48.03 116 ALA A CA 1
ATOM 883 C C . ALA A 1 116 ? -4.752 -23.413 -9.035 1.00 48.03 116 ALA A C 1
ATOM 885 O O . ALA A 1 116 ? -5.550 -22.760 -9.696 1.00 48.03 116 ALA A O 1
ATOM 886 N N . SER A 1 117 ? -3.653 -23.930 -9.579 1.00 47.56 117 SER A N 1
ATOM 887 C CA . SER A 1 117 ? -3.507 -24.085 -11.030 1.00 47.56 117 SER A CA 1
ATOM 888 C C . SER A 1 117 ? -2.384 -25.066 -11.345 1.00 47.56 117 SER A C 1
ATOM 890 O O . SER A 1 117 ? -1.375 -24.719 -11.954 1.00 47.56 117 SER A O 1
ATOM 892 N N . SER A 1 118 ? -2.587 -26.335 -10.971 1.00 44.91 118 SER A N 1
ATOM 893 C CA . SER A 1 118 ? -2.135 -27.406 -11.854 1.00 44.91 118 SER A CA 1
ATOM 894 C C . SER A 1 118 ? -2.964 -27.270 -13.132 1.00 44.91 118 SER A C 1
ATOM 896 O O . SER A 1 118 ? -4.068 -27.806 -13.239 1.00 44.91 118 SER A O 1
ATOM 898 N N . LEU A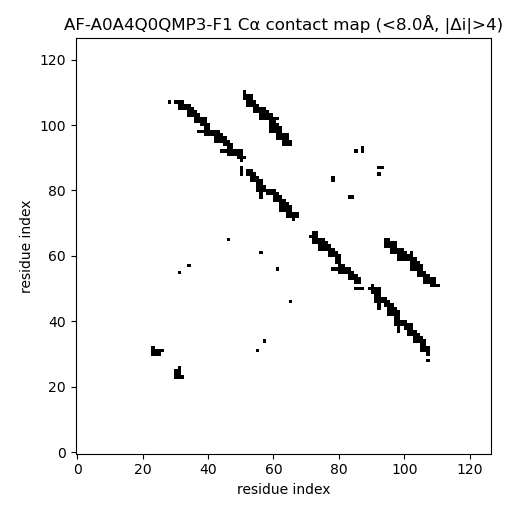 1 119 ? -2.467 -26.485 -14.085 1.00 50.03 119 LEU A N 1
ATOM 899 C CA . LEU A 1 119 ? -2.855 -26.655 -15.474 1.00 50.03 119 LEU A CA 1
ATOM 900 C C . LEU A 1 119 ? -2.254 -28.003 -15.901 1.00 50.03 119 LEU A C 1
ATOM 902 O O . LEU A 1 119 ? -1.180 -28.068 -16.492 1.00 50.03 119 LEU A O 1
ATOM 906 N N . ASP A 1 120 ? -2.911 -29.085 -15.487 1.00 49.16 120 ASP A N 1
ATOM 907 C CA . ASP A 1 120 ? -2.703 -30.417 -16.031 1.00 49.16 120 ASP A CA 1
ATOM 908 C C . ASP A 1 120 ? -3.244 -30.354 -17.461 1.00 49.16 120 ASP A C 1
ATOM 910 O O . ASP A 1 120 ? -4.428 -30.552 -17.722 1.00 49.16 120 ASP A O 1
ATOM 914 N N . VAL A 1 121 ? -2.396 -29.900 -18.384 1.00 57.78 121 VAL A N 1
ATOM 915 C CA . VAL A 1 121 ? -2.609 -30.136 -19.806 1.00 57.78 121 VAL A CA 1
ATOM 916 C C . VAL A 1 121 ? -2.121 -31.563 -20.025 1.00 57.78 121 VAL A C 1
ATOM 918 O O . VAL A 1 121 ? -0.905 -31.776 -19.991 1.00 57.78 121 VAL A O 1
ATOM 921 N N . PRO A 1 122 ? -3.013 -32.553 -20.207 1.00 53.12 122 PRO A N 1
ATOM 922 C CA . PRO A 1 122 ? -2.567 -33.904 -20.493 1.00 53.12 122 PRO A CA 1
ATOM 923 C C . PRO A 1 122 ? -1.754 -33.877 -21.796 1.00 53.12 122 PRO A C 1
ATOM 925 O O . PRO A 1 122 ? -2.225 -33.335 -22.804 1.00 53.12 122 PRO A O 1
ATOM 928 N N . PRO A 1 123 ? -0.528 -34.427 -21.821 1.00 53.16 123 PRO A N 1
ATOM 929 C CA . PRO A 1 123 ? 0.218 -34.530 -23.058 1.00 53.16 123 PRO A CA 1
ATOM 930 C C . PRO A 1 123 ? -0.464 -35.570 -23.951 1.00 53.16 123 PRO A C 1
ATOM 932 O O . PRO A 1 123 ? -0.461 -36.761 -23.652 1.00 53.16 123 PRO A O 1
ATOM 935 N N . GLY A 1 124 ? -1.016 -35.111 -25.073 1.00 52.25 124 GLY A N 1
ATOM 936 C CA . GLY A 1 124 ? -1.351 -35.970 -26.206 1.00 52.25 124 GLY A CA 1
ATOM 937 C C . GLY A 1 124 ? -2.836 -36.051 -26.526 1.00 52.25 124 GLY A C 1
ATOM 938 O O . GLY A 1 124 ? -3.537 -36.953 -26.082 1.00 52.25 124 GLY A O 1
ATOM 939 N N . THR A 1 125 ? -3.290 -35.173 -27.418 1.00 58.34 125 THR A N 1
ATOM 940 C CA . THR A 1 125 ? -4.349 -35.545 -28.363 1.00 58.34 125 THR A CA 1
ATOM 941 C C . THR A 1 125 ? -3.669 -35.749 -29.720 1.00 58.34 125 THR A C 1
ATOM 943 O O . THR A 1 125 ? -3.240 -34.759 -30.315 1.00 58.34 125 THR A O 1
ATOM 946 N N . PRO A 1 126 ? -3.454 -36.990 -30.192 1.00 61.22 126 PRO A N 1
ATOM 947 C CA . PRO A 1 126 ? -3.122 -37.211 -31.594 1.00 61.22 126 PRO A CA 1
ATOM 948 C C . PRO A 1 126 ? -4.358 -36.924 -32.465 1.00 61.22 126 PRO A C 1
ATOM 950 O O . PRO A 1 126 ? -5.489 -37.118 -32.014 1.00 61.22 126 PRO A O 1
ATOM 953 N N . LEU A 1 127 ? -4.100 -36.410 -33.672 1.00 59.81 127 LEU A N 1
ATOM 954 C CA . LEU A 1 127 ? -5.078 -36.080 -34.720 1.00 59.81 127 LEU A CA 1
ATOM 955 C C . LEU A 1 127 ? -5.911 -37.289 -35.167 1.00 59.81 127 LEU A C 1
ATOM 957 O O . LEU A 1 127 ? -5.339 -38.402 -35.224 1.00 59.81 127 LEU A O 1
#

Secondary structure (DSSP, 8-state):
--PPPPP--------------------TTS-PPSPEEE-TT-EEE-TTSB--EEEEEEES-EEEEEE-TTS-EEEEEEE-TT-EE---SSSB-SSEEEESSSEEEEEEEGGGTS--------S----

Foldseek 3Di:
DDDDDDDDDDDDDDDPPPPPPDPQPCQVPGGWDDKDKDFAFAWPFAFFAFLFKKKAWQAAKKWWWDQDPVRDIDTDDMHHHSDIDSDDPDRTDRTIMGGNGTTIMTIDTCPVPPPDDPPCPPPDDDD